Protein AF-A0A7W0XGQ5-F1 (afdb_monomer_lite)

Sequence (69 aa):
MREHFLAIALALLPGTACAYAQTPQATPASQQADKGITPNSAIGEVKAIDPASNKIMVKTDAGSGVTVT

Structure (mmCIF, N/CA/C/O backbone):
data_AF-A0A7W0XGQ5-F1
#
_entry.id   AF-A0A7W0XGQ5-F1
#
loop_
_atom_site.group_PDB
_atom_site.id
_atom_site.type_symbol
_atom_site.label_atom_id
_atom_site.label_alt_id
_atom_site.label_comp_id
_atom_site.label_asym_id
_atom_site.label_entity_id
_atom_site.label_seq_id
_atom_site.pdbx_PDB_ins_code
_atom_site.Cartn_x
_atom_site.Cartn_y
_atom_site.Cartn_z
_atom_site.occupancy
_atom_site.B_iso_or_equiv
_atom_site.auth_seq_id
_atom_site.auth_comp_id
_atom_site.auth_asym_id
_atom_site.auth_atom_id
_atom_site.pdbx_PDB_model_num
ATOM 1 N N . MET A 1 1 ? 36.197 50.557 6.116 1.00 52.12 1 MET A N 1
ATOM 2 C CA . MET A 1 1 ? 35.627 49.795 7.254 1.00 52.12 1 MET A CA 1
ATOM 3 C C . MET A 1 1 ? 34.240 49.229 6.910 1.00 52.12 1 MET A C 1
ATOM 5 O O . MET A 1 1 ? 33.283 49.463 7.632 1.00 52.12 1 MET A O 1
ATOM 9 N N . ARG A 1 2 ? 34.092 48.528 5.780 1.00 55.09 2 ARG A N 1
ATOM 10 C CA . ARG A 1 2 ? 32.799 47.945 5.350 1.00 55.09 2 ARG A CA 1
ATOM 11 C C . ARG A 1 2 ? 32.980 46.541 4.768 1.00 55.09 2 ARG A C 1
ATOM 13 O O . ARG A 1 2 ? 32.158 45.670 5.003 1.00 55.09 2 ARG A O 1
ATOM 20 N N . GLU A 1 3 ? 34.142 46.304 4.166 1.00 54.88 3 GLU A N 1
ATOM 21 C CA . GLU A 1 3 ? 34.529 45.023 3.561 1.00 54.88 3 GLU A CA 1
ATOM 22 C C . GLU A 1 3 ? 34.860 43.899 4.566 1.00 54.88 3 GLU A C 1
ATOM 24 O O . GLU A 1 3 ? 34.988 42.746 4.176 1.00 54.88 3 GLU A O 1
ATOM 29 N N . HIS A 1 4 ? 35.028 44.190 5.863 1.00 53.88 4 HIS A N 1
ATOM 30 C CA . HIS A 1 4 ? 35.393 43.167 6.867 1.00 53.88 4 HIS A CA 1
ATOM 31 C C . HIS A 1 4 ? 34.182 42.599 7.619 1.00 53.88 4 HIS A C 1
ATOM 33 O O . HIS A 1 4 ? 34.314 41.631 8.361 1.00 53.88 4 HIS A O 1
ATOM 39 N N . PHE A 1 5 ? 32.995 43.176 7.415 1.00 54.81 5 PHE A N 1
ATOM 40 C CA . PHE A 1 5 ? 31.765 42.722 8.068 1.00 54.81 5 PHE A CA 1
ATOM 41 C C . PHE A 1 5 ? 31.143 41.509 7.359 1.00 54.81 5 PHE A C 1
ATOM 43 O O . PHE A 1 5 ? 30.465 40.702 7.989 1.00 54.81 5 PHE A O 1
ATOM 50 N N . LEU A 1 6 ? 31.408 41.344 6.057 1.00 55.06 6 LEU A N 1
ATOM 51 C CA . LEU A 1 6 ? 30.827 40.266 5.251 1.00 55.06 6 LEU A CA 1
ATOM 52 C C . LEU A 1 6 ? 31.496 38.901 5.493 1.00 55.06 6 LEU A C 1
ATOM 54 O O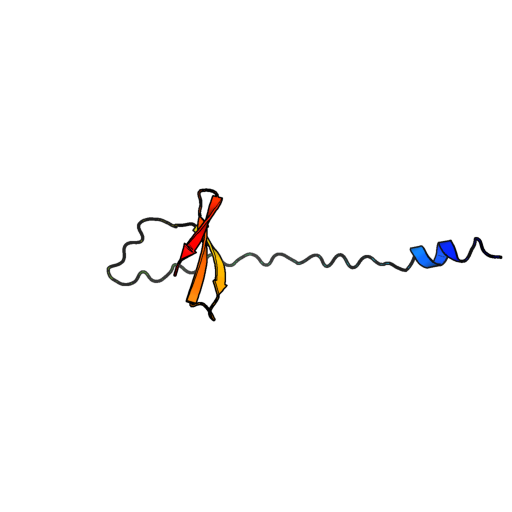 . LEU A 1 6 ? 30.848 37.868 5.358 1.00 55.06 6 LEU A O 1
ATOM 58 N N . ALA A 1 7 ? 32.768 38.889 5.904 1.00 54.16 7 ALA A N 1
ATOM 59 C CA . ALA A 1 7 ? 33.514 37.655 6.162 1.00 54.16 7 ALA A CA 1
ATOM 60 C C . ALA A 1 7 ? 33.093 36.955 7.469 1.00 54.16 7 ALA A C 1
ATOM 62 O O . ALA A 1 7 ? 33.209 35.739 7.585 1.00 54.16 7 ALA A O 1
ATOM 63 N N . ILE A 1 8 ? 32.560 37.705 8.440 1.00 56.44 8 ILE A N 1
ATOM 64 C CA . ILE A 1 8 ? 32.139 37.162 9.742 1.00 56.44 8 ILE A CA 1
ATOM 65 C C . ILE A 1 8 ? 30.734 36.540 9.658 1.00 56.44 8 ILE A C 1
ATOM 67 O O . ILE A 1 8 ? 30.431 35.597 10.385 1.00 56.44 8 ILE A O 1
ATOM 71 N N . ALA A 1 9 ? 29.893 36.995 8.723 1.00 55.09 9 ALA A N 1
ATOM 72 C CA . ALA A 1 9 ? 28.541 36.466 8.540 1.00 55.09 9 ALA A CA 1
ATOM 73 C C . ALA A 1 9 ? 28.509 35.063 7.899 1.00 55.09 9 ALA A C 1
ATOM 75 O O . ALA A 1 9 ? 27.575 34.304 8.148 1.00 55.09 9 ALA A O 1
ATOM 76 N N . LEU A 1 10 ? 29.530 34.687 7.116 1.00 55.03 10 LEU A N 1
ATOM 77 C CA . LEU A 1 10 ? 29.604 33.359 6.488 1.00 55.03 10 LEU A CA 1
ATOM 78 C C . LEU A 1 10 ? 30.169 32.264 7.409 1.00 55.03 10 LEU A C 1
ATOM 80 O O . LEU A 1 10 ? 30.012 31.083 7.114 1.00 55.03 10 LEU A O 1
ATOM 84 N N . ALA A 1 11 ? 30.811 32.635 8.519 1.00 55.25 11 ALA A N 1
ATOM 85 C CA . ALA A 1 11 ? 31.423 31.689 9.456 1.00 55.25 11 ALA A CA 1
ATOM 86 C C . ALA A 1 11 ? 30.438 31.132 10.506 1.00 55.25 11 ALA A C 1
ATOM 88 O O . ALA A 1 11 ? 30.814 30.290 11.318 1.00 55.25 11 ALA A O 1
ATOM 89 N N . LEU A 1 12 ? 29.181 31.596 10.502 1.00 55.00 12 LEU A N 1
ATOM 90 C CA . LEU A 1 12 ? 28.165 31.289 11.518 1.00 55.00 12 LEU A CA 1
ATOM 91 C C . LEU A 1 12 ? 27.046 30.353 11.043 1.00 55.00 12 LEU A C 1
ATOM 93 O O . LEU A 1 12 ? 26.055 30.192 11.751 1.00 55.00 12 LEU A O 1
ATOM 97 N N . LEU A 1 13 ? 27.200 29.685 9.897 1.00 59.56 13 LEU A N 1
ATOM 98 C CA . LEU A 1 13 ? 26.363 28.532 9.564 1.00 59.56 13 LEU A CA 1
ATOM 99 C C . LEU A 1 13 ? 27.144 27.238 9.822 1.00 59.56 13 LEU A C 1
ATOM 101 O O . LEU A 1 13 ? 27.671 26.651 8.873 1.00 59.56 13 LEU A O 1
ATOM 105 N N . PRO A 1 14 ? 27.214 26.731 11.069 1.00 55.50 14 PRO A N 1
ATOM 106 C CA . PRO A 1 14 ? 27.417 25.309 11.238 1.00 55.50 14 PRO A CA 1
ATOM 107 C C . PRO A 1 14 ? 26.171 24.649 10.649 1.00 55.50 14 PRO A C 1
ATOM 109 O O . PRO A 1 14 ? 25.101 24.642 11.255 1.00 55.50 14 PRO A O 1
ATOM 112 N N . GLY A 1 15 ? 26.297 24.171 9.412 1.00 52.78 15 GLY A N 1
ATOM 113 C CA . GLY A 1 15 ? 25.303 23.331 8.775 1.00 52.78 15 GLY A CA 1
ATOM 114 C C . GLY A 1 15 ? 25.058 22.130 9.673 1.00 52.78 15 GLY A C 1
ATOM 115 O O . GLY A 1 15 ? 25.828 21.172 9.670 1.00 52.78 15 GLY A O 1
ATOM 116 N N . THR A 1 16 ? 23.986 22.186 10.454 1.00 58.50 16 THR A N 1
ATOM 117 C CA . THR A 1 16 ? 23.411 21.031 11.127 1.00 58.50 16 THR A CA 1
ATOM 118 C C . THR A 1 16 ? 22.797 20.154 10.045 1.00 58.50 16 THR A C 1
ATOM 120 O O . THR A 1 16 ? 21.585 20.132 9.842 1.00 58.50 16 THR A O 1
ATOM 123 N N . ALA A 1 17 ? 23.645 19.453 9.294 1.00 58.28 17 ALA A N 1
ATOM 124 C CA . ALA A 1 17 ? 23.221 18.266 8.587 1.00 58.28 17 ALA A CA 1
ATOM 125 C C . ALA A 1 17 ? 22.861 17.254 9.676 1.00 58.28 17 ALA A C 1
ATOM 127 O O . ALA A 1 17 ? 23.717 16.541 10.199 1.00 58.28 17 ALA A O 1
ATOM 128 N N . CYS A 1 18 ? 21.594 17.257 10.089 1.00 59.31 18 CYS A N 1
ATOM 129 C CA . CYS A 1 18 ? 21.027 16.177 10.870 1.00 59.31 18 CYS A CA 1
ATOM 130 C C . CYS A 1 18 ? 21.125 14.922 10.002 1.00 59.31 18 CYS A C 1
ATOM 132 O O . CYS A 1 18 ? 20.283 14.672 9.143 1.00 59.31 18 CYS A O 1
ATOM 134 N N . ALA A 1 19 ? 22.201 14.162 10.185 1.00 57.94 19 ALA A N 1
ATOM 135 C CA . ALA A 1 19 ? 22.287 12.803 9.701 1.00 57.94 19 ALA A CA 1
ATOM 136 C C . ALA A 1 19 ? 21.227 12.011 10.471 1.00 57.94 19 ALA A C 1
ATOM 138 O O . ALA A 1 19 ? 21.432 11.620 11.619 1.00 57.94 19 ALA A O 1
ATOM 139 N N . TYR A 1 20 ? 20.055 11.842 9.864 1.00 63.34 20 TYR A N 1
ATOM 140 C CA . TYR A 1 20 ? 19.070 10.890 10.345 1.00 63.34 20 TYR A CA 1
ATOM 141 C C . TYR A 1 20 ? 19.720 9.509 10.268 1.00 63.34 20 TYR A C 1
ATOM 143 O O . TYR A 1 20 ? 19.897 8.957 9.183 1.00 63.34 20 TYR A O 1
ATOM 151 N N . ALA A 1 21 ? 20.136 8.978 11.417 1.00 52.50 21 ALA A N 1
ATOM 152 C CA . ALA A 1 21 ? 20.534 7.588 11.524 1.00 52.50 21 ALA A CA 1
ATOM 153 C C . ALA A 1 21 ? 19.332 6.742 11.090 1.00 52.50 21 ALA A C 1
ATOM 155 O O . ALA A 1 21 ? 18.292 6.750 11.748 1.00 52.50 21 ALA A O 1
ATOM 156 N N . GLN A 1 22 ? 19.455 6.065 9.948 1.00 59.56 22 GLN A N 1
ATOM 157 C CA . GLN A 1 22 ? 18.473 5.082 9.518 1.00 59.56 22 GLN A CA 1
ATOM 158 C C . GLN A 1 22 ? 18.517 3.948 10.540 1.00 59.56 22 GLN A C 1
ATOM 160 O O . GLN A 1 22 ? 19.460 3.158 10.569 1.00 59.56 22 GLN A O 1
ATOM 165 N N . THR A 1 23 ? 17.526 3.901 11.427 1.00 62.31 23 THR A N 1
ATOM 166 C CA . THR A 1 23 ? 17.280 2.722 12.247 1.00 62.31 23 THR A CA 1
ATOM 167 C C . THR A 1 23 ? 17.106 1.533 11.301 1.00 62.31 23 THR A C 1
ATOM 169 O O . THR A 1 23 ? 16.326 1.636 10.350 1.00 62.31 23 THR A O 1
ATOM 172 N N . PRO A 1 24 ? 17.820 0.412 11.513 1.00 57.91 24 PRO A N 1
ATOM 173 C CA . PRO A 1 24 ? 17.547 -0.816 10.786 1.00 57.91 24 PRO A CA 1
ATOM 174 C C . PRO A 1 24 ? 16.064 -1.134 10.952 1.00 57.91 24 PRO A C 1
ATOM 176 O O . PRO A 1 24 ? 15.587 -1.324 12.073 1.00 57.91 24 PRO A O 1
ATOM 179 N N . GLN A 1 25 ? 15.324 -1.109 9.845 1.00 62.44 25 GLN A N 1
ATOM 180 C CA . GLN A 1 25 ? 13.921 -1.482 9.834 1.00 62.44 25 GLN A CA 1
ATOM 181 C C . GLN A 1 25 ? 13.850 -2.924 10.331 1.00 62.44 25 GLN A C 1
ATOM 183 O O . GLN A 1 25 ? 14.405 -3.825 9.702 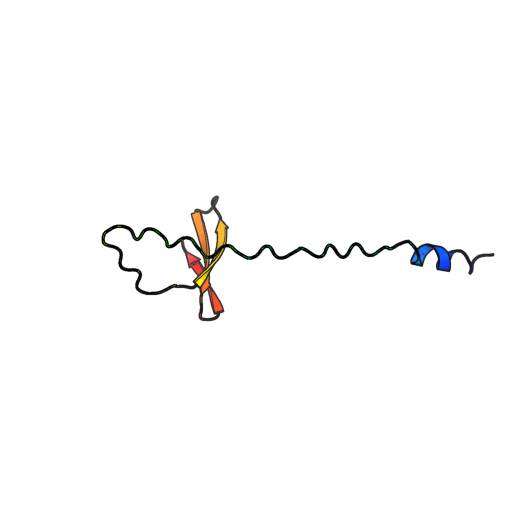1.00 62.44 25 GLN A O 1
ATOM 188 N N . ALA A 1 26 ? 13.235 -3.122 11.499 1.00 59.03 26 ALA A N 1
ATOM 189 C CA . ALA A 1 26 ? 13.001 -4.449 12.035 1.00 59.03 26 ALA A CA 1
ATOM 190 C C . ALA A 1 26 ? 12.306 -5.283 10.955 1.00 59.03 26 ALA A C 1
ATOM 192 O O . ALA A 1 26 ? 11.319 -4.838 10.361 1.00 59.03 26 ALA A O 1
ATOM 193 N N . 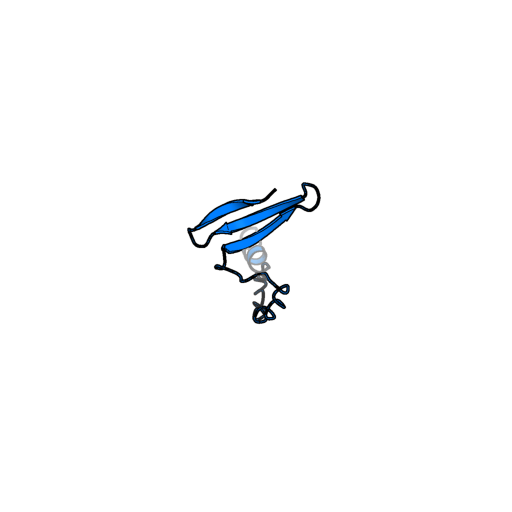THR A 1 27 ? 12.858 -6.466 10.681 1.00 59.75 27 THR A N 1
ATOM 194 C CA . THR A 1 27 ? 12.252 -7.474 9.812 1.00 59.75 27 THR A CA 1
ATOM 195 C C . THR A 1 27 ? 10.771 -7.574 10.166 1.00 59.75 27 THR A C 1
ATOM 197 O O . THR A 1 27 ? 10.468 -7.725 11.355 1.00 59.75 27 THR A O 1
ATOM 200 N N . PRO A 1 28 ? 9.843 -7.441 9.199 1.00 57.53 28 PRO A N 1
ATOM 201 C CA . PRO A 1 28 ? 8.427 -7.489 9.514 1.00 57.53 28 PRO A CA 1
ATOM 202 C C . PRO A 1 28 ? 8.152 -8.795 10.255 1.00 57.53 28 PRO A C 1
ATOM 204 O O . PRO A 1 28 ? 8.511 -9.875 9.780 1.00 57.53 28 PRO A O 1
ATOM 207 N N . ALA A 1 29 ? 7.569 -8.674 11.450 1.00 59.72 29 ALA A N 1
ATOM 208 C CA . ALA A 1 29 ? 7.050 -9.816 12.180 1.00 59.72 29 ALA A CA 1
ATOM 209 C C . ALA A 1 29 ? 6.175 -10.604 11.203 1.00 59.72 29 ALA A C 1
ATOM 211 O O . ALA A 1 29 ? 5.297 -10.018 10.564 1.00 59.72 29 ALA A O 1
ATOM 212 N N . SER A 1 30 ? 6.461 -11.897 11.036 1.00 56.25 30 SER A N 1
ATOM 213 C CA . SER A 1 30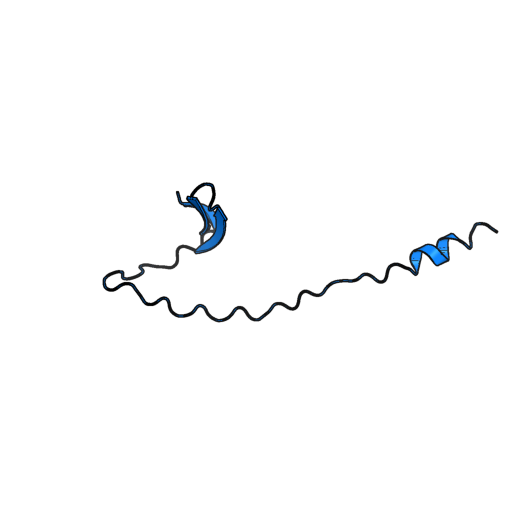 ? 5.649 -12.787 10.213 1.00 56.25 30 SER A CA 1
ATOM 214 C C . SER A 1 30 ? 4.200 -12.615 10.650 1.00 56.25 30 SER A C 1
ATOM 216 O O . SER A 1 30 ? 3.851 -12.980 11.775 1.00 56.25 30 SER A O 1
ATOM 218 N N . GLN A 1 31 ? 3.391 -11.981 9.801 1.00 59.88 31 GLN A N 1
ATOM 219 C CA . GLN A 1 31 ? 1.981 -11.763 10.074 1.00 59.88 31 GLN A CA 1
ATOM 220 C C . GLN A 1 31 ? 1.379 -13.137 10.339 1.00 59.88 31 GLN A C 1
ATOM 222 O O . GLN A 1 31 ? 1.494 -14.034 9.501 1.00 59.88 31 GLN A O 1
ATOM 227 N N . GLN A 1 32 ? 0.830 -13.326 11.539 1.00 61.00 32 GLN A N 1
ATOM 228 C CA . GLN A 1 32 ? 0.077 -14.521 11.878 1.00 61.00 32 GLN A CA 1
ATOM 229 C C . GLN A 1 32 ? -1.030 -14.636 10.833 1.00 61.00 32 GLN A C 1
ATOM 231 O O . GLN A 1 32 ? -1.967 -13.844 10.843 1.00 61.00 32 GLN A O 1
ATOM 236 N N . ALA A 1 33 ? -0.854 -15.546 9.876 1.00 61.38 33 ALA A N 1
ATOM 237 C CA . ALA A 1 33 ? -1.798 -15.713 8.788 1.00 61.38 33 ALA A CA 1
ATOM 238 C C . ALA A 1 33 ? -3.151 -16.076 9.398 1.00 61.38 33 ALA A C 1
ATOM 240 O O . ALA A 1 33 ? -3.255 -17.061 10.138 1.00 61.38 33 ALA A O 1
ATOM 241 N N . ASP A 1 34 ? -4.172 -15.267 9.116 1.00 67.50 34 ASP A N 1
ATOM 242 C CA . ASP A 1 34 ? -5.536 -15.598 9.500 1.00 67.50 34 ASP A CA 1
ATOM 243 C C . ASP A 1 34 ? -5.862 -16.993 8.973 1.00 67.50 34 ASP A C 1
ATOM 245 O O . ASP A 1 34 ? -5.599 -17.328 7.814 1.00 67.50 34 ASP A O 1
ATOM 249 N N . LYS A 1 35 ? -6.390 -17.846 9.853 1.00 65.00 35 LYS A N 1
ATOM 250 C CA . LYS A 1 35 ? -6.641 -19.252 9.542 1.00 65.00 35 LYS A CA 1
ATOM 251 C C . LYS A 1 35 ? -7.602 -19.345 8.351 1.00 65.00 35 LYS A C 1
ATOM 253 O O . LYS A 1 35 ? -8.798 -19.125 8.503 1.00 65.00 35 LYS A O 1
ATOM 258 N N . GLY A 1 36 ? -7.072 -19.711 7.184 1.00 69.69 36 GLY A N 1
ATOM 259 C CA . GLY A 1 36 ? -7.822 -19.835 5.928 1.00 69.69 36 GLY A CA 1
ATOM 260 C C . GLY A 1 36 ? -7.478 -18.787 4.866 1.00 69.69 36 GLY A C 1
ATOM 261 O O . GLY A 1 36 ? -7.909 -18.940 3.727 1.00 69.69 36 GLY A O 1
ATOM 262 N N . ILE A 1 37 ? -6.673 -17.772 5.190 1.00 64.94 37 ILE A N 1
ATOM 263 C CA . ILE A 1 37 ? -6.116 -16.845 4.204 1.00 64.94 37 ILE A CA 1
ATOM 264 C C . ILE A 1 37 ? -4.719 -17.333 3.829 1.00 64.94 37 ILE A C 1
ATOM 266 O O . ILE A 1 37 ? -3.775 -17.232 4.609 1.00 64.94 37 ILE A O 1
ATOM 270 N N . THR A 1 38 ? -4.583 -17.870 2.618 1.00 74.44 38 THR A N 1
ATOM 271 C CA . THR A 1 38 ? -3.274 -18.082 1.992 1.00 74.44 38 THR A CA 1
ATOM 272 C C . THR A 1 38 ? -2.914 -16.804 1.233 1.00 74.44 38 THR A C 1
ATOM 274 O O . THR A 1 38 ? -3.574 -16.499 0.237 1.00 74.44 38 THR A O 1
ATOM 277 N N . PRO A 1 39 ? -1.915 -16.019 1.679 1.00 68.75 39 PRO A N 1
ATOM 278 C CA . PRO A 1 39 ? -1.492 -14.832 0.948 1.00 68.75 39 PRO A CA 1
ATOM 279 C C . PRO A 1 39 ? -0.951 -15.263 -0.415 1.00 68.75 39 PRO A C 1
ATOM 281 O O . PRO A 1 39 ? -0.034 -16.079 -0.484 1.00 68.75 39 PRO A O 1
ATOM 284 N N . ASN A 1 40 ? -1.525 -14.738 -1.496 1.00 71.38 40 ASN A N 1
ATOM 285 C CA . ASN A 1 40 ? -1.161 -15.179 -2.843 1.00 71.38 40 ASN A CA 1
ATOM 286 C C . ASN A 1 40 ? 0.113 -14.484 -3.361 1.00 71.38 40 ASN A C 1
ATOM 288 O O . ASN A 1 40 ? 0.811 -15.052 -4.192 1.00 71.38 40 ASN A O 1
ATOM 292 N N . SER A 1 41 ? 0.415 -13.264 -2.884 1.00 68.50 41 SER A N 1
ATOM 293 C CA . SER A 1 41 ? 1.640 -12.476 -3.139 1.00 68.50 41 SER A CA 1
ATOM 294 C C . SER A 1 41 ? 1.617 -11.155 -2.349 1.00 68.50 41 SER A C 1
ATOM 296 O O . SER A 1 41 ? 0.560 -10.737 -1.875 1.00 68.50 41 SER A O 1
ATOM 298 N N . ALA A 1 42 ? 2.766 -10.479 -2.224 1.00 74.94 42 ALA A N 1
ATOM 299 C CA . ALA A 1 42 ? 2.825 -9.097 -1.740 1.00 74.94 42 ALA A CA 1
ATOM 300 C C . ALA A 1 42 ? 2.439 -8.131 -2.875 1.00 74.94 42 ALA A C 1
ATOM 302 O O . ALA A 1 42 ? 2.979 -8.231 -3.969 1.00 74.94 42 ALA A O 1
ATOM 303 N N . ILE A 1 43 ? 1.506 -7.208 -2.621 1.00 79.25 43 ILE A N 1
ATOM 304 C CA . ILE A 1 43 ? 0.971 -6.276 -3.639 1.00 79.25 43 ILE A CA 1
ATOM 305 C C . ILE A 1 43 ? 1.837 -5.005 -3.748 1.00 79.25 43 ILE A C 1
ATOM 307 O O . ILE A 1 43 ? 1.786 -4.289 -4.745 1.00 79.25 43 ILE A O 1
ATOM 311 N N . GLY A 1 44 ? 2.637 -4.710 -2.720 1.00 83.50 44 GLY A N 1
ATOM 312 C CA . GLY A 1 44 ? 3.472 -3.517 -2.647 1.00 83.50 44 GLY A CA 1
ATOM 313 C C . GLY A 1 44 ? 3.675 -3.020 -1.218 1.00 83.50 44 GLY A C 1
ATOM 314 O O . GLY A 1 44 ? 3.371 -3.717 -0.249 1.00 83.50 44 GLY A O 1
ATOM 315 N N . GLU A 1 45 ? 4.168 -1.792 -1.091 1.00 84.81 45 GLU A N 1
ATOM 316 C CA . GLU A 1 45 ? 4.414 -1.121 0.188 1.00 84.81 45 GLU A CA 1
ATOM 317 C C . GLU A 1 45 ? 3.341 -0.063 0.467 1.00 84.81 45 GLU A C 1
ATOM 319 O O . GLU A 1 45 ? 3.019 0.755 -0.400 1.00 84.81 45 GLU A O 1
ATOM 324 N N . VAL A 1 46 ? 2.812 -0.023 1.692 1.00 89.75 46 VAL A N 1
ATOM 325 C CA . VAL A 1 46 ? 1.906 1.055 2.117 1.00 89.75 46 VAL A CA 1
ATOM 326 C C . VAL A 1 46 ? 2.702 2.355 2.241 1.00 89.75 46 VAL A C 1
ATOM 328 O O . VAL A 1 46 ? 3.650 2.448 3.017 1.00 89.75 46 VAL A O 1
ATOM 331 N N . LYS A 1 47 ? 2.313 3.369 1.467 1.00 89.00 47 LYS A N 1
ATOM 332 C CA . LYS A 1 47 ? 2.938 4.700 1.449 1.00 89.00 47 LYS A CA 1
ATOM 333 C C . LYS A 1 47 ? 2.257 5.684 2.388 1.00 89.00 47 LYS A C 1
ATOM 335 O O . LYS A 1 47 ? 2.931 6.543 2.946 1.00 89.00 47 LYS A O 1
ATOM 340 N N . ALA A 1 48 ? 0.938 5.586 2.516 1.00 86.62 48 ALA A N 1
ATOM 341 C CA . ALA A 1 48 ? 0.151 6.456 3.375 1.00 86.62 48 ALA A CA 1
ATOM 342 C C . ALA A 1 48 ? -1.150 5.771 3.798 1.00 86.62 48 ALA A C 1
ATOM 344 O O . ALA A 1 48 ? -1.708 4.959 3.056 1.00 86.62 48 ALA A O 1
ATOM 345 N N . ILE A 1 49 ? -1.632 6.141 4.980 1.00 91.81 49 ILE A N 1
ATOM 346 C CA . ILE A 1 49 ? -2.942 5.767 5.510 1.00 91.81 49 ILE A CA 1
ATOM 347 C C . ILE A 1 49 ? -3.659 7.077 5.815 1.00 91.81 49 ILE A C 1
ATOM 349 O O . ILE A 1 49 ? -3.143 7.897 6.574 1.00 91.81 49 ILE A O 1
ATOM 353 N N . ASP A 1 50 ? -4.826 7.274 5.215 1.00 89.62 50 ASP A N 1
ATOM 354 C CA . ASP A 1 50 ? -5.726 8.373 5.537 1.00 89.62 50 ASP A CA 1
ATOM 355 C C . ASP A 1 50 ? -6.913 7.821 6.344 1.00 89.62 50 ASP A C 1
ATOM 357 O O . ASP A 1 50 ? -7.862 7.287 5.760 1.00 89.62 50 ASP A O 1
ATOM 361 N N . PRO A 1 51 ? -6.879 7.929 7.684 1.00 88.62 51 PRO A N 1
ATOM 362 C CA . PRO A 1 51 ? -7.955 7.440 8.538 1.00 88.62 51 PRO A CA 1
ATOM 363 C C . PRO A 1 51 ? -9.210 8.317 8.477 1.00 88.62 51 PRO A C 1
ATOM 365 O O . PRO A 1 51 ? -10.286 7.844 8.821 1.00 88.62 51 PRO A O 1
ATOM 368 N N . ALA A 1 52 ? -9.107 9.578 8.043 1.00 90.75 52 ALA A N 1
ATOM 369 C CA . ALA A 1 52 ? -10.272 10.453 7.921 1.00 90.75 52 ALA A CA 1
ATOM 370 C C . ALA A 1 52 ? -11.133 10.046 6.719 1.00 90.75 52 ALA A C 1
ATOM 372 O O . ALA A 1 52 ? -12.361 10.078 6.790 1.00 90.75 52 ALA A O 1
ATOM 373 N N . SER A 1 53 ? -10.483 9.615 5.637 1.00 86.06 53 SER A N 1
ATOM 374 C CA . SER A 1 53 ? -11.157 9.147 4.423 1.00 86.06 53 SER A CA 1
ATOM 375 C C . SER A 1 53 ? -11.312 7.625 4.343 1.00 86.06 53 SER A C 1
ATOM 377 O O . SER A 1 53 ? -11.875 7.145 3.361 1.00 86.06 53 SER A O 1
ATOM 379 N N . ASN A 1 54 ? -10.810 6.871 5.329 1.00 93.25 54 ASN A N 1
ATOM 380 C CA . ASN A 1 54 ? -10.688 5.405 5.303 1.00 93.25 54 ASN A CA 1
ATOM 381 C C . ASN A 1 54 ? -9.957 4.879 4.055 1.00 93.25 54 ASN A C 1
ATOM 383 O O . ASN A 1 54 ? -10.383 3.909 3.438 1.00 93.25 54 ASN A O 1
ATOM 387 N N . LYS A 1 55 ? -8.859 5.533 3.657 1.00 90.69 55 LYS A N 1
ATOM 388 C CA . LYS A 1 55 ? -8.098 5.168 2.452 1.00 90.69 55 LYS A CA 1
ATOM 389 C C . LYS A 1 55 ? -6.689 4.711 2.779 1.00 90.69 55 LYS A C 1
ATOM 391 O O . LYS A 1 55 ? -6.046 5.226 3.693 1.00 90.69 55 LYS A O 1
ATOM 396 N N . ILE A 1 56 ? -6.174 3.796 1.964 1.00 91.62 56 ILE A N 1
ATOM 397 C CA . ILE A 1 56 ? -4.780 3.347 2.016 1.00 91.62 56 ILE A CA 1
ATOM 398 C C . ILE A 1 56 ? -4.152 3.562 0.641 1.00 91.62 56 ILE A C 1
ATOM 400 O O . ILE A 1 56 ? -4.682 3.109 -0.371 1.00 91.62 56 ILE A O 1
ATOM 404 N N . MET A 1 57 ? -3.009 4.241 0.595 1.00 86.38 57 MET A N 1
ATOM 405 C CA . MET A 1 57 ? -2.196 4.345 -0.615 1.00 86.38 57 MET A CA 1
ATOM 406 C C . MET A 1 57 ? -1.084 3.304 -0.588 1.00 86.38 57 MET A C 1
ATOM 408 O O . MET A 1 57 ? -0.258 3.285 0.327 1.00 86.38 57 MET A O 1
ATOM 412 N N . VAL A 1 58 ? -1.026 2.484 -1.632 1.00 92.25 58 VAL A N 1
ATOM 413 C CA . VAL A 1 58 ? -0.031 1.425 -1.815 1.00 92.25 58 VAL A CA 1
ATOM 414 C C . VAL A 1 58 ? 0.828 1.752 -3.033 1.00 92.25 58 VAL A C 1
ATOM 416 O O . VAL A 1 58 ? 0.304 1.989 -4.122 1.00 92.25 58 VAL A O 1
ATOM 419 N N . LYS A 1 59 ? 2.155 1.761 -2.868 1.00 89.94 59 LYS A N 1
ATOM 420 C CA . LYS A 1 59 ? 3.089 1.703 -3.995 1.00 89.94 59 LYS A CA 1
ATOM 421 C C . LYS A 1 59 ? 3.235 0.244 -4.391 1.00 89.94 59 LYS A C 1
ATOM 423 O O . LYS A 1 59 ? 3.852 -0.532 -3.668 1.00 89.94 59 LYS A O 1
ATOM 428 N N . THR A 1 60 ? 2.663 -0.097 -5.531 1.00 87.81 60 THR A N 1
ATOM 429 C CA . THR A 1 60 ? 2.776 -1.431 -6.115 1.00 87.81 60 THR A CA 1
ATOM 430 C C . THR A 1 60 ? 4.218 -1.734 -6.512 1.00 87.81 60 THR A C 1
ATOM 432 O O . THR A 1 60 ? 5.011 -0.825 -6.786 1.00 87.81 60 THR A O 1
ATOM 435 N N . ASP A 1 61 ? 4.561 -3.014 -6.549 1.00 82.56 61 ASP A N 1
ATOM 436 C CA . ASP A 1 61 ? 5.840 -3.521 -7.059 1.00 82.56 61 ASP A CA 1
ATOM 437 C C . ASP A 1 61 ? 6.093 -3.132 -8.529 1.00 82.56 61 ASP A C 1
ATOM 439 O O . ASP A 1 61 ? 7.230 -2.865 -8.915 1.00 82.56 61 ASP A O 1
ATOM 443 N N . ALA A 1 62 ? 5.026 -2.961 -9.313 1.00 83.19 62 ALA A N 1
ATOM 444 C CA . ALA A 1 62 ? 5.042 -2.398 -10.663 1.00 83.19 62 ALA A CA 1
ATOM 445 C C . ALA A 1 62 ? 5.386 -0.890 -10.714 1.00 83.19 62 ALA A C 1
ATOM 447 O O . ALA A 1 62 ? 5.453 -0.301 -11.791 1.00 83.19 62 ALA A O 1
ATOM 448 N N . GLY A 1 63 ? 5.585 -0.236 -9.563 1.00 78.44 63 GLY A N 1
ATOM 449 C CA . GLY A 1 63 ? 5.964 1.175 -9.453 1.00 78.44 63 GLY A CA 1
ATOM 450 C C . GLY A 1 63 ? 4.797 2.168 -9.487 1.00 78.44 63 GLY A C 1
ATOM 451 O O . GLY A 1 63 ? 5.029 3.368 -9.346 1.00 78.44 63 GLY A O 1
ATOM 452 N N . SER A 1 64 ? 3.556 1.691 -9.621 1.00 81.94 64 SER A N 1
ATOM 453 C CA . SER A 1 64 ? 2.340 2.516 -9.634 1.00 81.94 64 SER A CA 1
ATOM 454 C C . SER A 1 64 ? 1.786 2.764 -8.226 1.00 81.94 64 SER A C 1
ATOM 456 O O . SER A 1 64 ? 1.940 1.926 -7.336 1.00 81.94 64 SER A O 1
ATOM 458 N N . GLY A 1 65 ? 1.116 3.901 -8.022 1.00 83.88 65 GLY A N 1
ATOM 459 C CA . GLY A 1 65 ? 0.361 4.199 -6.805 1.00 83.88 65 GLY A CA 1
ATOM 460 C C . GLY A 1 65 ? -1.107 3.802 -6.953 1.00 83.88 65 GLY A C 1
ATOM 461 O O . GLY A 1 65 ? -1.794 4.311 -7.835 1.00 83.88 65 GLY A O 1
ATOM 462 N N . VAL A 1 66 ? -1.598 2.928 -6.076 1.00 86.38 66 VAL A N 1
ATOM 463 C CA . VAL A 1 66 ? -3.006 2.508 -6.022 1.00 86.38 66 VAL A CA 1
ATOM 464 C C . VAL A 1 66 ? -3.624 2.991 -4.714 1.00 86.38 66 VAL A C 1
ATOM 466 O O . VAL A 1 66 ? -3.017 2.872 -3.651 1.00 86.38 66 VAL A O 1
ATOM 469 N N . THR A 1 67 ? -4.833 3.546 -4.796 1.00 85.62 67 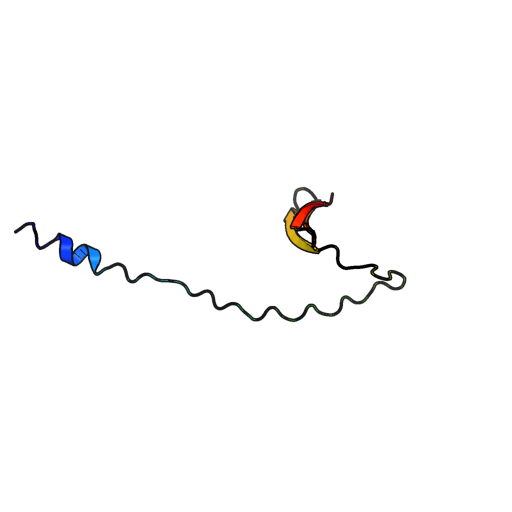T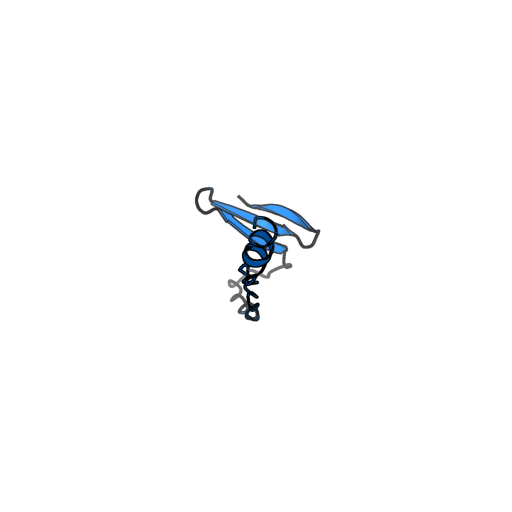HR A N 1
ATOM 470 C CA . THR A 1 67 ? -5.637 3.903 -3.620 1.00 85.62 67 THR A CA 1
ATOM 471 C C . THR A 1 67 ? -6.672 2.814 -3.385 1.00 85.62 67 THR A C 1
ATOM 473 O O . THR A 1 67 ? -7.472 2.534 -4.273 1.00 85.62 67 THR A O 1
ATOM 476 N N . VAL A 1 68 ? -6.652 2.216 -2.198 1.00 82.44 68 VAL A N 1
ATOM 477 C CA . VAL A 1 68 ? -7.653 1.254 -1.729 1.00 82.44 68 VAL A CA 1
ATOM 478 C C . VAL A 1 68 ? -8.655 2.010 -0.856 1.00 82.44 68 VAL A C 1
ATOM 480 O O . VAL A 1 68 ? -8.241 2.775 0.021 1.00 82.44 68 VAL A O 1
ATOM 483 N N . THR A 1 69 ? -9.944 1.836 -1.148 1.00 80.31 69 THR A N 1
ATOM 484 C CA . THR A 1 69 ? -11.097 2.443 -0.454 1.00 80.31 69 THR A CA 1
ATOM 485 C C . THR A 1 69 ? -11.920 1.395 0.262 1.00 80.31 69 THR A C 1
ATOM 487 O O . THR A 1 69 ? -12.063 0.306 -0.341 1.00 80.31 69 THR A O 1
#

Radius of gyration: 24.12 Å; chains: 1; bounding box: 47×70×23 Å

pLDDT: mean 70.33, std 14.01, range [52.12, 93.25]

Secondary structure (DSSP, 8-state):
--TTSHHHHGGG----------------------TT-------EEEEEEETTTTEEEEEETTS-EEEE-

Foldseek 3Di:
DPVVVVVVVVVPDPPPPVPPDPDPDPDPDPPPADVPDDPPDDQAAFPDADPVVRWTWGQGPVRDIDIDD